Protein AF-A0A8S9E2K6-F1 (afdb_monomer_lite)

Foldseek 3Di:
DDPLLVVLVVLLVVLVVLLVVLVVCVVVFDPVLVVLNVVLVVLSVVLVVLSVVCVVVVNPDDPVSSVVSVVSSVVSVVSSVVSVVRD

Radius of gyration: 14.0 Å; chains: 1; bounding box: 33×17×37 Å

Structure (mmCIF, N/CA/C/O backbone):
data_AF-A0A8S9E2K6-F1
#
_entry.id   AF-A0A8S9E2K6-F1
#
loop_
_atom_site.group_PDB
_atom_site.id
_atom_site.type_symbol
_atom_site.label_atom_id
_atom_site.label_alt_id
_atom_site.label_comp_id
_atom_site.label_asym_id
_atom_site.label_entity_id
_atom_site.label_seq_id
_atom_site.pdbx_PDB_ins_code
_atom_site.Cartn_x
_atom_site.Cartn_y
_atom_site.Cartn_z
_atom_site.occupancy
_atom_site.B_iso_or_equiv
_atom_site.auth_seq_id
_atom_site.auth_comp_id
_atom_site.auth_asym_id
_atom_site.auth_atom_id
_atom_site.pdbx_PDB_model_num
ATOM 1 N N . MET A 1 1 ? 15.379 7.631 -18.550 1.00 54.03 1 MET A N 1
ATOM 2 C CA . MET A 1 1 ? 14.446 6.824 -17.729 1.00 54.03 1 MET A CA 1
ATOM 3 C C . MET A 1 1 ? 13.227 6.472 -18.571 1.00 54.03 1 MET A C 1
ATOM 5 O O . MET A 1 1 ? 12.710 7.359 -19.239 1.00 54.03 1 MET A O 1
ATOM 9 N N . SER A 1 2 ? 12.800 5.203 -18.604 1.00 61.81 2 SER A N 1
ATOM 10 C CA . SER A 1 2 ? 11.611 4.788 -19.369 1.00 61.81 2 SER A CA 1
ATOM 11 C C . SER A 1 2 ? 10.339 5.403 -18.769 1.00 61.81 2 SER A C 1
ATOM 13 O O . SER A 1 2 ? 10.150 5.370 -17.553 1.00 61.81 2 SER A O 1
ATOM 15 N N . LYS A 1 3 ? 9.447 5.941 -19.613 1.00 64.56 3 LYS A N 1
ATOM 16 C CA . LYS A 1 3 ? 8.180 6.590 -19.211 1.00 64.56 3 LYS A CA 1
ATOM 17 C C . LYS A 1 3 ? 7.272 5.667 -18.377 1.00 64.56 3 LYS A C 1
ATOM 19 O O . LYS A 1 3 ? 6.450 6.148 -17.603 1.00 64.56 3 LYS A O 1
ATOM 24 N N . GLY A 1 4 ? 7.425 4.347 -18.508 1.00 68.44 4 GLY A N 1
ATOM 25 C CA . GLY A 1 4 ? 6.697 3.358 -17.706 1.00 68.44 4 GLY A CA 1
ATOM 26 C C . GLY A 1 4 ? 7.118 3.316 -16.233 1.00 68.44 4 GLY A C 1
ATOM 27 O O . GLY A 1 4 ? 6.257 3.168 -15.371 1.00 68.44 4 GLY A O 1
ATOM 28 N N . LEU A 1 5 ? 8.409 3.509 -15.942 1.00 69.44 5 LEU A N 1
ATOM 29 C CA . LEU A 1 5 ? 8.963 3.422 -14.586 1.00 69.44 5 LEU A CA 1
ATOM 30 C C . LEU A 1 5 ? 8.494 4.590 -13.709 1.00 69.44 5 LEU A C 1
ATOM 32 O O . LEU A 1 5 ? 8.002 4.383 -12.607 1.00 69.44 5 LEU A O 1
ATOM 36 N N . PHE A 1 6 ? 8.565 5.807 -14.256 1.00 73.44 6 PHE A N 1
ATOM 37 C CA . PHE A 1 6 ? 8.137 7.032 -13.574 1.00 73.44 6 PHE A CA 1
ATOM 38 C C . PHE A 1 6 ? 6.671 6.956 -13.119 1.00 73.44 6 PHE A C 1
ATOM 40 O O . PHE A 1 6 ? 6.345 7.312 -11.995 1.00 73.44 6 PHE A O 1
ATOM 47 N N . ASN A 1 7 ? 5.790 6.403 -13.960 1.00 83.25 7 ASN A N 1
ATOM 48 C CA . ASN A 1 7 ? 4.378 6.235 -13.611 1.00 83.25 7 ASN A CA 1
ATOM 49 C C . ASN A 1 7 ? 4.139 5.197 -12.502 1.00 83.25 7 ASN A C 1
ATOM 51 O O . ASN A 1 7 ? 3.173 5.331 -11.757 1.00 83.25 7 ASN A O 1
ATOM 55 N N . LEU A 1 8 ? 4.967 4.148 -12.412 1.00 88.00 8 LEU A N 1
ATOM 56 C CA . LEU A 1 8 ? 4.840 3.140 -11.356 1.00 88.00 8 LEU A CA 1
ATOM 57 C C . LEU A 1 8 ? 5.301 3.695 -10.004 1.00 88.00 8 LEU A C 1
ATOM 59 O O . LEU A 1 8 ? 4.631 3.466 -9.002 1.00 88.00 8 LEU A O 1
ATOM 63 N N . ASP A 1 9 ? 6.399 4.451 -9.993 1.00 88.75 9 ASP A N 1
ATOM 64 C CA . ASP A 1 9 ? 6.948 5.061 -8.779 1.00 88.75 9 ASP A CA 1
ATOM 65 C C . ASP A 1 9 ? 5.962 6.054 -8.154 1.00 88.75 9 ASP A C 1
ATOM 67 O O . ASP A 1 9 ? 5.574 5.882 -7.000 1.00 88.75 9 ASP A O 1
ATOM 71 N N . THR A 1 10 ? 5.450 7.008 -8.939 1.00 91.62 10 THR A N 1
ATOM 72 C CA . THR A 1 10 ? 4.444 7.976 -8.463 1.00 91.62 10 THR A CA 1
ATOM 73 C C . THR A 1 10 ? 3.173 7.290 -7.959 1.00 91.62 10 THR A C 1
ATOM 75 O O . THR A 1 10 ? 2.536 7.745 -7.009 1.00 91.62 10 THR A O 1
ATOM 78 N N . LEU A 1 11 ? 2.788 6.172 -8.578 1.00 93.06 11 LEU A N 1
ATOM 79 C CA . LEU A 1 11 ? 1.637 5.394 -8.139 1.00 93.06 11 LEU A CA 1
ATOM 80 C C . LEU A 1 11 ? 1.889 4.732 -6.773 1.00 93.06 11 LEU A C 1
ATOM 82 O O . LEU A 1 11 ? 1.002 4.760 -5.921 1.0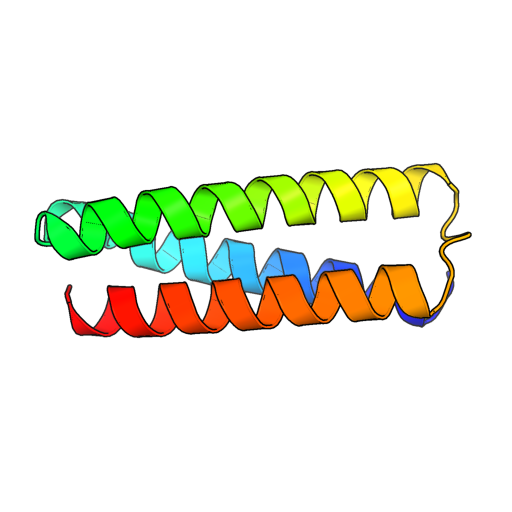0 93.06 11 LEU A O 1
ATOM 86 N N . VAL A 1 12 ? 3.079 4.170 -6.538 1.00 95.12 12 VAL A N 1
ATOM 87 C CA . VAL A 1 12 ? 3.440 3.575 -5.240 1.00 95.12 12 VAL A CA 1
ATOM 88 C C . VAL A 1 12 ? 3.527 4.650 -4.158 1.00 95.12 12 VAL A C 1
ATOM 90 O O . VAL A 1 12 ? 2.998 4.446 -3.067 1.00 95.12 12 VAL A O 1
ATOM 93 N N . GLU A 1 13 ? 4.132 5.797 -4.462 1.00 96.00 13 GLU A N 1
ATOM 94 C CA . GLU A 1 13 ? 4.211 6.948 -3.554 1.00 96.00 13 GLU A CA 1
ATOM 95 C C . GLU A 1 13 ? 2.816 7.447 -3.150 1.00 96.00 13 GLU A C 1
ATOM 97 O O . GLU A 1 13 ? 2.540 7.631 -1.965 1.00 96.00 13 GLU A O 1
ATOM 102 N N . GLY A 1 14 ? 1.891 7.574 -4.108 1.00 97.31 14 GLY A N 1
ATOM 103 C CA . GLY A 1 14 ? 0.510 7.962 -3.817 1.00 97.31 14 GLY A CA 1
ATOM 104 C C . GLY A 1 14 ? -0.208 6.976 -2.889 1.00 97.31 14 GLY A C 1
ATOM 105 O O . GLY A 1 14 ? -0.921 7.390 -1.974 1.00 97.31 14 GLY A O 1
ATOM 106 N N . LEU A 1 15 ? 0.006 5.668 -3.068 1.00 98.12 15 LEU A N 1
ATOM 107 C CA . LEU A 1 15 ? -0.550 4.652 -2.168 1.00 98.12 15 LEU A CA 1
ATOM 108 C C . LEU A 1 15 ? 0.064 4.728 -0.763 1.00 98.12 15 LEU A C 1
ATOM 110 O O . LEU A 1 15 ? -0.662 4.565 0.215 1.00 98.12 15 LEU A O 1
ATOM 114 N N . GLN A 1 16 ? 1.366 5.007 -0.646 1.00 97.75 16 GLN A N 1
ATOM 115 C CA . GLN A 1 16 ? 2.030 5.204 0.649 1.00 97.75 16 GLN A CA 1
ATOM 116 C C . GLN A 1 16 ? 1.478 6.422 1.390 1.00 97.75 16 GLN A C 1
ATOM 118 O O . GLN A 1 16 ? 1.192 6.334 2.582 1.00 97.75 16 GLN A O 1
ATOM 123 N N . GLN A 1 17 ? 1.232 7.526 0.684 1.00 97.94 17 GLN A N 1
ATOM 124 C CA . GLN A 1 17 ? 0.580 8.685 1.284 1.00 97.94 17 GLN A CA 1
ATOM 125 C C . GLN A 1 17 ? -0.820 8.324 1.804 1.00 97.94 17 GLN A C 1
ATOM 127 O O . GLN A 1 17 ? -1.160 8.621 2.950 1.00 97.94 17 GLN A O 1
ATOM 132 N N . GLN A 1 18 ? -1.629 7.628 0.996 1.00 97.62 18 GLN A N 1
ATOM 133 C CA . GLN A 1 18 ? -2.968 7.215 1.421 1.00 97.62 18 GLN A CA 1
ATOM 134 C C . GLN A 1 18 ? -2.944 6.297 2.644 1.00 97.62 18 GLN A C 1
ATOM 136 O O . GLN A 1 18 ? -3.800 6.424 3.528 1.00 97.62 18 GLN A O 1
ATOM 141 N N . ARG A 1 19 ? -1.976 5.378 2.672 1.00 98.06 19 ARG A N 1
ATOM 142 C CA . ARG A 1 19 ? -1.692 4.480 3.785 1.00 98.06 19 ARG A CA 1
ATOM 143 C C . ARG A 1 19 ? -1.400 5.281 5.046 1.00 98.06 19 ARG A C 1
ATOM 145 O O . ARG A 1 19 ? -2.004 5.018 6.083 1.00 98.06 19 ARG A O 1
ATOM 152 N N . ASP A 1 20 ? -0.482 6.238 4.976 1.00 98.06 20 ASP A N 1
ATOM 153 C CA . ASP A 1 20 ? -0.055 7.006 6.145 1.00 98.06 20 ASP A CA 1
ATOM 154 C C . ASP A 1 20 ? -1.205 7.825 6.736 1.00 98.06 20 ASP A C 1
ATOM 156 O O . ASP A 1 20 ? -1.400 7.807 7.951 1.00 98.06 20 ASP A O 1
ATOM 160 N N . GLU A 1 21 ? -2.041 8.425 5.885 1.00 96.56 21 GLU A N 1
ATOM 161 C CA . GLU A 1 21 ? -3.272 9.109 6.302 1.00 96.56 21 GLU A CA 1
ATOM 162 C C . GLU A 1 21 ? -4.226 8.173 7.065 1.00 96.56 21 GLU A C 1
ATOM 164 O O . GLU A 1 21 ? -4.726 8.524 8.133 1.00 96.56 21 GLU A O 1
ATOM 169 N N . ILE A 1 22 ? -4.458 6.958 6.557 1.00 96.44 22 ILE A N 1
ATOM 170 C CA . ILE A 1 22 ? -5.352 5.985 7.208 1.00 96.44 22 ILE A CA 1
ATOM 171 C C . ILE A 1 22 ? -4.769 5.506 8.535 1.00 96.44 22 ILE A C 1
ATOM 173 O O . ILE A 1 22 ? -5.491 5.373 9.524 1.00 96.44 22 ILE A O 1
ATOM 177 N N . LYS A 1 23 ? -3.457 5.258 8.577 1.00 96.44 23 LYS A N 1
ATOM 178 C CA . LYS A 1 23 ? -2.788 4.715 9.760 1.00 96.44 23 LYS A CA 1
ATOM 179 C C . LYS A 1 23 ? -2.976 5.598 10.990 1.00 96.44 23 LYS A C 1
ATOM 181 O O . LYS A 1 23 ? -3.125 5.068 12.089 1.00 96.44 23 LYS A O 1
ATOM 186 N N . VAL A 1 24 ? -3.007 6.921 10.810 1.00 96.62 24 VAL A N 1
ATOM 187 C CA . VAL A 1 24 ? -3.248 7.882 11.899 1.00 96.62 24 VAL A CA 1
ATOM 188 C C . VAL A 1 24 ? -4.569 7.589 12.615 1.00 96.62 24 VAL A C 1
ATOM 190 O O . VAL A 1 24 ? -4.635 7.652 13.842 1.00 96.62 24 VAL A O 1
ATOM 193 N N . GLN A 1 25 ? -5.608 7.209 11.873 1.00 94.81 25 GLN A N 1
ATOM 194 C CA . GLN A 1 25 ? -6.950 6.986 12.413 1.00 94.81 25 GLN A CA 1
ATOM 195 C C . GLN A 1 25 ? -7.296 5.501 12.609 1.00 94.81 25 GLN A C 1
ATOM 197 O O . GLN A 1 25 ? -8.340 5.185 13.169 1.00 94.81 25 GLN A O 1
ATOM 202 N N . LEU A 1 26 ? -6.409 4.575 12.229 1.00 92.19 26 LEU A N 1
ATOM 203 C CA . LEU A 1 26 ? -6.651 3.126 12.266 1.00 92.19 26 LEU A CA 1
ATOM 204 C C . LEU A 1 26 ? -7.047 2.594 13.655 1.00 92.19 26 LEU A C 1
ATOM 206 O O . LEU A 1 26 ? -7.744 1.588 13.770 1.00 92.19 26 LEU A O 1
ATOM 210 N N . HIS A 1 27 ? -6.635 3.270 14.727 1.00 91.19 27 HIS A N 1
ATOM 211 C CA . HI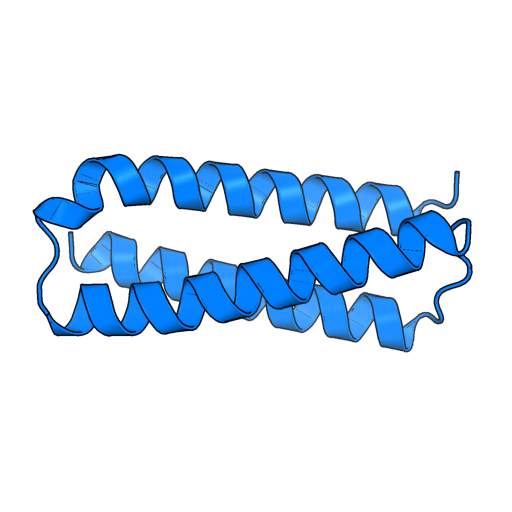S A 1 27 ? -7.025 2.915 16.091 1.00 91.19 27 HIS A CA 1
ATOM 212 C C . HIS A 1 27 ? -8.543 3.023 16.338 1.00 91.19 27 HIS A C 1
ATOM 214 O O . HIS A 1 27 ? -9.061 2.281 17.171 1.00 91.19 27 HIS A O 1
ATOM 220 N N . LEU A 1 28 ? -9.252 3.873 15.588 1.00 93.00 28 LEU A N 1
ATOM 221 C CA . LEU A 1 28 ? -10.712 4.030 15.637 1.00 93.00 28 LEU A CA 1
ATOM 222 C C . LEU A 1 28 ? -11.453 2.952 14.829 1.00 93.00 28 LEU A C 1
ATOM 224 O O . LEU A 1 28 ? -12.662 2.788 14.972 1.00 93.00 28 LEU A O 1
ATOM 228 N N . ALA A 1 29 ? -10.734 2.206 13.988 1.00 92.56 29 ALA A N 1
ATOM 229 C CA . ALA A 1 29 ? -11.317 1.246 13.066 1.00 92.56 29 ALA A CA 1
ATOM 230 C C . ALA A 1 29 ? -11.862 0.001 13.791 1.00 92.56 29 ALA A C 1
ATOM 232 O O . ALA A 1 29 ? -11.228 -0.525 14.719 1.00 92.56 29 ALA A O 1
ATOM 233 N N . LYS A 1 30 ? -13.005 -0.504 13.306 1.00 92.06 30 LYS A N 1
ATOM 234 C CA . LYS A 1 30 ? -13.609 -1.784 13.725 1.00 92.06 30 LYS A CA 1
ATOM 235 C C . LYS A 1 30 ? -12.728 -2.981 13.342 1.00 92.06 30 LYS A C 1
ATOM 237 O O . LYS A 1 30 ? -11.800 -2.840 12.550 1.00 92.06 30 LYS A O 1
ATOM 242 N N . ALA A 1 31 ? -13.019 -4.161 13.893 1.00 92.50 31 ALA A N 1
ATOM 243 C CA . ALA A 1 31 ? -12.242 -5.376 13.632 1.00 92.50 31 ALA A CA 1
ATOM 244 C C . ALA A 1 31 ? -12.176 -5.709 12.131 1.00 92.50 31 ALA A C 1
ATOM 246 O O . ALA A 1 31 ? -11.089 -5.895 11.595 1.00 92.50 31 ALA A O 1
ATOM 247 N N . GLU A 1 32 ? -13.306 -5.638 11.429 1.00 90.94 32 GLU A N 1
ATOM 248 C CA . GLU A 1 32 ? -13.396 -5.918 9.993 1.00 90.94 32 GLU A CA 1
ATOM 249 C C . GLU A 1 32 ? -12.543 -4.948 9.161 1.00 90.94 32 GLU A C 1
ATOM 251 O O . GLU A 1 32 ? -11.869 -5.349 8.212 1.00 90.94 32 GLU A O 1
ATOM 256 N N . ALA A 1 33 ? -12.511 -3.671 9.553 1.00 93.94 33 ALA A N 1
ATOM 257 C CA . ALA A 1 33 ? -11.680 -2.654 8.913 1.00 93.94 33 ALA A CA 1
ATOM 258 C C . ALA A 1 33 ? -10.181 -2.919 9.130 1.00 93.94 33 ALA A C 1
ATOM 260 O O . ALA A 1 33 ? -9.363 -2.632 8.256 1.00 93.94 33 ALA A O 1
ATOM 261 N N . ARG A 1 34 ? -9.809 -3.464 10.297 1.00 94.94 34 ARG A N 1
ATOM 262 C CA . ARG A 1 34 ? -8.425 -3.839 10.626 1.00 94.94 34 ARG A CA 1
ATOM 263 C C . ARG A 1 34 ? -7.977 -5.081 9.858 1.00 94.94 34 ARG A C 1
ATOM 265 O O . ARG A 1 34 ? -6.835 -5.113 9.402 1.00 94.94 34 ARG A O 1
ATOM 272 N N . ASP A 1 35 ? -8.867 -6.050 9.664 1.00 96.50 35 ASP A N 1
ATOM 273 C CA . ASP A 1 35 ? -8.605 -7.223 8.823 1.00 96.50 35 ASP A CA 1
ATOM 274 C C . ASP A 1 35 ? -8.422 -6.804 7.359 1.00 96.50 35 ASP A C 1
ATOM 276 O O . ASP A 1 35 ? -7.444 -7.175 6.704 1.00 96.50 35 ASP A O 1
ATOM 280 N N . GLU A 1 36 ? -9.311 -5.942 6.856 1.00 96.62 36 GLU A N 1
ATOM 281 C CA . GLU A 1 36 ? -9.195 -5.392 5.506 1.00 96.62 36 GLU A CA 1
ATOM 282 C C . GLU A 1 36 ? -7.913 -4.561 5.327 1.00 96.62 36 GLU A C 1
ATOM 284 O O . GLU A 1 36 ? -7.258 -4.627 4.279 1.00 96.62 36 GLU A O 1
ATOM 289 N N . TRP A 1 37 ? -7.520 -3.805 6.354 1.00 97.88 37 TRP A N 1
ATOM 290 C CA . TRP A 1 37 ? -6.245 -3.097 6.390 1.00 97.88 37 TRP A CA 1
ATOM 291 C C . TRP A 1 37 ? -5.057 -4.050 6.267 1.00 97.88 37 TRP A C 1
ATOM 293 O O . TRP A 1 37 ? -4.196 -3.819 5.420 1.00 97.88 37 TRP A O 1
ATOM 303 N N . ALA A 1 38 ? -5.019 -5.134 7.046 1.00 97.88 38 ALA A N 1
ATOM 304 C CA . ALA A 1 38 ? -3.920 -6.098 7.006 1.00 97.88 38 ALA A CA 1
ATOM 305 C C . ALA A 1 38 ? -3.747 -6.722 5.608 1.00 97.88 38 ALA A C 1
ATOM 307 O O . ALA A 1 38 ? -2.631 -6.773 5.079 1.00 97.88 38 ALA A O 1
ATOM 308 N N . GLU A 1 39 ? -4.850 -7.117 4.969 1.00 98.00 39 GLU A N 1
ATOM 309 C CA . GLU A 1 39 ? -4.823 -7.662 3.608 1.00 98.00 39 GLU A CA 1
ATOM 310 C C . GLU A 1 39 ? -4.396 -6.615 2.568 1.00 98.00 39 GLU A C 1
ATOM 312 O O . GLU A 1 39 ? -3.668 -6.922 1.618 1.00 98.00 39 GLU A O 1
ATOM 317 N N . THR A 1 40 ? -4.807 -5.360 2.754 1.00 98.25 40 THR A N 1
ATOM 318 C CA . THR A 1 40 ? -4.428 -4.255 1.865 1.00 98.25 40 THR A CA 1
ATOM 319 C C . THR A 1 40 ? -2.938 -3.914 1.992 1.00 98.25 40 THR A C 1
ATOM 321 O O . THR A 1 40 ? -2.258 -3.776 0.972 1.00 98.25 40 THR A O 1
ATOM 324 N N . GLU A 1 41 ? -2.394 -3.869 3.212 1.00 98.25 41 GLU A N 1
ATOM 325 C CA . GLU A 1 41 ? -0.964 -3.627 3.459 1.00 98.25 41 GLU A CA 1
ATOM 326 C C . GLU A 1 41 ? -0.090 -4.732 2.855 1.00 98.25 41 GLU A C 1
ATOM 328 O O . GLU A 1 41 ? 0.947 -4.452 2.250 1.00 98.25 41 GLU A O 1
ATOM 333 N N . LYS A 1 42 ? -0.524 -5.996 2.936 1.00 98.19 42 LYS A N 1
ATOM 334 C CA . LYS A 1 42 ? 0.191 -7.118 2.312 1.00 98.19 42 LYS A CA 1
ATOM 335 C C . LYS A 1 42 ? 0.342 -6.927 0.801 1.00 98.19 42 LYS A C 1
ATOM 337 O O . LYS A 1 42 ? 1.413 -7.189 0.250 1.00 98.19 42 LYS A O 1
ATOM 342 N N . LYS A 1 43 ? -0.703 -6.439 0.127 1.00 98.06 43 LYS A N 1
ATOM 343 C CA . LYS A 1 43 ? -0.651 -6.120 -1.308 1.00 98.06 43 LYS A CA 1
ATOM 344 C C . LYS A 1 43 ? 0.273 -4.937 -1.594 1.00 98.06 43 LYS A C 1
ATOM 346 O O . LYS A 1 43 ? 1.017 -4.987 -2.574 1.00 98.06 43 LYS A O 1
ATOM 351 N N . LEU A 1 44 ? 0.269 -3.904 -0.746 1.00 98.25 44 LEU A N 1
ATOM 352 C CA . LEU A 1 44 ? 1.182 -2.767 -0.891 1.00 98.25 44 LEU A CA 1
ATOM 353 C C . LEU A 1 44 ? 2.651 -3.201 -0.789 1.00 98.25 44 LEU A C 1
ATOM 355 O O . LEU A 1 44 ? 3.458 -2.808 -1.631 1.00 98.25 44 LEU A O 1
ATOM 359 N N . GLU A 1 45 ? 3.003 -4.066 0.163 1.00 97.44 45 GLU A N 1
ATOM 360 C CA . GLU A 1 45 ? 4.376 -4.580 0.289 1.00 97.44 45 GLU A CA 1
ATOM 361 C C . GLU A 1 45 ? 4.795 -5.456 -0.903 1.00 97.44 45 GLU A C 1
ATOM 363 O O . GLU A 1 45 ? 5.925 -5.353 -1.396 1.00 97.44 45 GLU A O 1
ATOM 368 N N . GLN 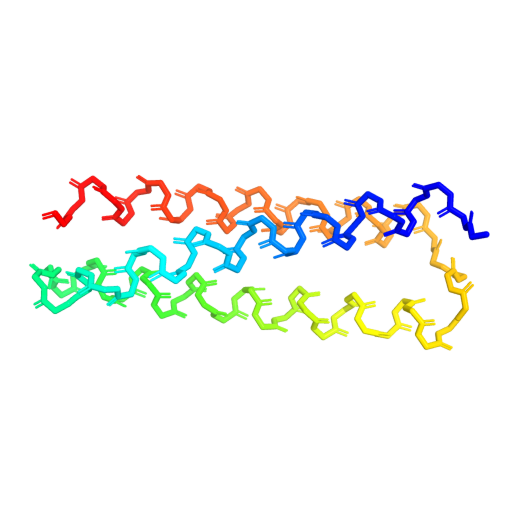A 1 46 ? 3.880 -6.268 -1.437 1.00 95.75 46 GLN A N 1
ATOM 369 C CA . GLN A 1 46 ? 4.126 -7.026 -2.669 1.00 95.75 46 GLN A CA 1
ATOM 370 C C . GLN A 1 46 ? 4.374 -6.096 -3.863 1.00 95.75 46 GLN A C 1
ATOM 372 O O . GLN A 1 46 ? 5.309 -6.315 -4.638 1.00 95.75 46 GLN A O 1
ATOM 377 N N . LEU A 1 47 ? 3.570 -5.038 -3.999 1.00 96.06 47 LEU A N 1
ATOM 378 C CA . LEU A 1 47 ? 3.721 -4.050 -5.062 1.00 96.06 47 LEU A CA 1
ATOM 379 C C . LEU A 1 47 ? 5.053 -3.297 -4.948 1.00 96.06 47 LEU A C 1
ATOM 381 O O . LEU A 1 47 ? 5.758 -3.175 -5.949 1.00 96.06 47 LEU A O 1
ATOM 385 N N . LYS A 1 48 ? 5.435 -2.857 -3.741 1.00 95.50 48 LYS A N 1
ATOM 386 C CA . LYS A 1 48 ? 6.731 -2.210 -3.470 1.00 95.50 48 LYS A CA 1
ATOM 387 C C . LYS A 1 48 ? 7.900 -3.113 -3.848 1.00 95.50 48 LYS A C 1
ATOM 389 O O . LYS A 1 48 ? 8.804 -2.682 -4.558 1.00 95.50 48 LYS A O 1
ATOM 394 N N . THR A 1 49 ? 7.850 -4.379 -3.434 1.00 93.81 49 THR A N 1
ATOM 395 C CA . THR A 1 49 ? 8.874 -5.377 -3.779 1.00 93.81 49 THR A CA 1
ATOM 396 C C . THR A 1 49 ? 9.005 -5.529 -5.293 1.00 93.81 49 THR A C 1
ATOM 398 O O . THR A 1 49 ? 10.109 -5.528 -5.836 1.00 93.81 49 THR A O 1
ATOM 401 N N . LYS A 1 50 ? 7.871 -5.620 -5.999 1.00 91.44 50 LYS A N 1
ATOM 402 C CA . LYS A 1 50 ? 7.851 -5.735 -7.460 1.00 91.44 50 LYS A CA 1
ATOM 403 C C . LYS A 1 50 ? 8.416 -4.483 -8.136 1.00 91.44 50 LYS A C 1
ATOM 405 O O . LYS A 1 50 ? 9.209 -4.612 -9.061 1.00 91.44 50 LYS A O 1
ATOM 410 N N . ALA A 1 51 ? 8.052 -3.292 -7.663 1.00 91.19 51 ALA A N 1
ATOM 411 C CA . ALA A 1 51 ? 8.580 -2.029 -8.173 1.00 91.19 51 ALA A CA 1
ATOM 412 C C . ALA A 1 51 ? 10.101 -1.908 -7.963 1.00 91.19 51 ALA A C 1
ATOM 414 O O . ALA A 1 51 ? 10.801 -1.497 -8.887 1.00 91.19 51 ALA A O 1
ATOM 415 N N . SER A 1 52 ? 10.625 -2.336 -6.804 1.00 90.88 52 SER A N 1
ATOM 416 C CA . SER A 1 52 ? 12.076 -2.375 -6.541 1.00 90.88 52 SER A CA 1
ATOM 417 C C . SER A 1 52 ? 12.810 -3.253 -7.549 1.00 90.88 52 SER A C 1
ATOM 419 O O . SER A 1 52 ? 13.751 -2.792 -8.184 1.00 90.88 52 SER A O 1
ATOM 421 N N . ARG A 1 53 ? 12.323 -4.479 -7.785 1.00 89.62 53 ARG A N 1
ATOM 422 C CA . ARG A 1 53 ? 12.931 -5.401 -8.762 1.00 89.62 53 ARG A CA 1
ATOM 423 C C . ARG A 1 53 ? 12.961 -4.818 -10.172 1.00 89.62 53 ARG A C 1
ATOM 425 O O . ARG A 1 53 ? 13.988 -4.854 -10.834 1.00 89.62 53 ARG A O 1
ATOM 432 N N . ILE A 1 54 ? 11.858 -4.204 -10.605 1.00 87.25 54 ILE A N 1
ATOM 433 C CA . ILE A 1 54 ? 11.785 -3.542 -11.917 1.00 87.25 54 ILE A CA 1
ATOM 434 C C . ILE A 1 54 ? 12.821 -2.408 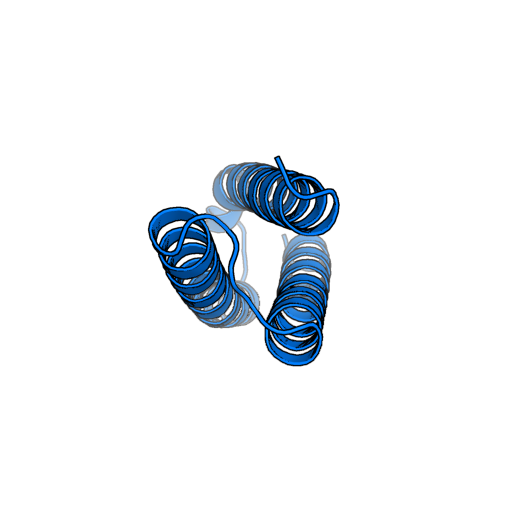-12.020 1.00 87.25 54 ILE A C 1
ATOM 436 O O . ILE A 1 54 ? 13.406 -2.199 -13.083 1.00 87.25 54 ILE A O 1
ATOM 440 N N . ARG A 1 55 ? 13.053 -1.670 -10.929 1.00 85.81 55 ARG A N 1
ATOM 441 C CA . ARG A 1 55 ? 14.056 -0.600 -10.863 1.00 85.81 55 ARG A CA 1
ATOM 442 C C . ARG A 1 55 ? 15.483 -1.151 -10.912 1.00 85.81 55 ARG A C 1
ATOM 444 O O . ARG A 1 55 ? 16.302 -0.606 -11.647 1.00 85.81 55 ARG A O 1
ATOM 451 N N . GLU A 1 56 ? 15.762 -2.212 -10.156 1.00 87.38 56 GLU A N 1
ATOM 452 C CA . GLU A 1 56 ? 17.060 -2.905 -10.117 1.00 87.38 56 GLU A CA 1
ATOM 453 C C . GLU A 1 56 ? 17.437 -3.481 -11.489 1.00 87.38 56 GLU A C 1
ATOM 455 O O . GLU A 1 56 ? 18.579 -3.355 -11.920 1.00 87.38 56 GLU A O 1
ATOM 460 N N . GLU A 1 57 ? 16.461 -3.996 -12.238 1.00 85.69 57 GLU A N 1
ATOM 461 C CA . GLU A 1 57 ? 16.619 -4.470 -13.622 1.00 85.69 57 GLU A CA 1
ATOM 462 C C . GLU A 1 57 ? 16.681 -3.319 -14.659 1.00 85.69 57 GLU A C 1
ATOM 464 O O . GLU A 1 57 ? 16.381 -3.503 -15.839 1.00 85.69 57 GLU A O 1
ATOM 469 N N . ALA A 1 58 ? 17.034 -2.100 -14.232 1.00 75.94 58 ALA A N 1
ATOM 470 C CA . ALA A 1 58 ? 17.115 -0.884 -15.051 1.00 75.94 58 ALA A CA 1
ATOM 471 C C . ALA A 1 58 ? 15.834 -0.549 -15.854 1.00 75.94 58 ALA A C 1
ATOM 473 O O . ALA A 1 58 ? 15.882 0.147 -16.872 1.00 75.94 58 ALA A O 1
ATOM 474 N N . GLY A 1 59 ? 14.665 -1.001 -15.391 1.00 71.12 59 GLY A N 1
ATOM 475 C CA . GLY A 1 59 ? 13.376 -0.775 -16.045 1.00 71.12 59 GLY A CA 1
ATOM 476 C C . GLY A 1 59 ? 13.055 -1.731 -17.194 1.00 71.12 59 GLY A C 1
ATOM 477 O O . GLY A 1 59 ? 12.132 -1.441 -17.958 1.00 71.12 59 GLY A O 1
ATOM 478 N N . ALA A 1 60 ? 13.764 -2.857 -17.315 1.00 75.19 60 ALA A N 1
ATOM 479 C CA . ALA A 1 60 ? 13.551 -3.881 -18.342 1.00 75.19 60 ALA A CA 1
ATOM 480 C C . ALA A 1 60 ? 12.321 -4.787 -18.087 1.00 75.19 60 ALA A C 1
ATOM 482 O O . ALA A 1 60 ? 12.347 -5.985 -18.358 1.00 75.1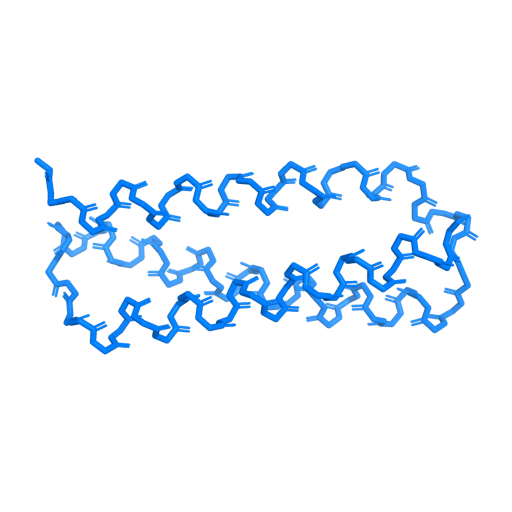9 60 ALA A O 1
ATOM 483 N N . ALA A 1 61 ? 11.216 -4.227 -17.589 1.00 81.75 61 ALA A N 1
ATOM 484 C CA . ALA A 1 61 ? 9.977 -4.973 -17.382 1.00 81.75 61 ALA A CA 1
ATOM 485 C C . ALA A 1 61 ? 9.125 -5.033 -18.656 1.00 81.75 61 ALA A C 1
ATOM 487 O O . ALA A 1 61 ? 8.973 -4.036 -19.367 1.00 81.75 61 ALA A O 1
ATOM 488 N N . SER A 1 62 ? 8.496 -6.185 -18.909 1.00 85.62 62 SER A N 1
ATOM 489 C CA . SER A 1 62 ? 7.497 -6.299 -19.973 1.00 85.62 62 SER A CA 1
ATOM 490 C C . SER A 1 62 ? 6.252 -5.456 -19.662 1.00 85.62 62 SER A C 1
ATOM 492 O O . SER A 1 62 ? 5.940 -5.162 -18.502 1.00 85.62 62 SER A O 1
ATOM 494 N N . SER A 1 63 ? 5.505 -5.089 -20.708 1.00 84.69 63 SER A N 1
ATOM 495 C CA . SER A 1 63 ? 4.242 -4.351 -20.557 1.00 84.69 63 SER A CA 1
ATOM 496 C C . SER A 1 63 ? 3.266 -5.078 -19.623 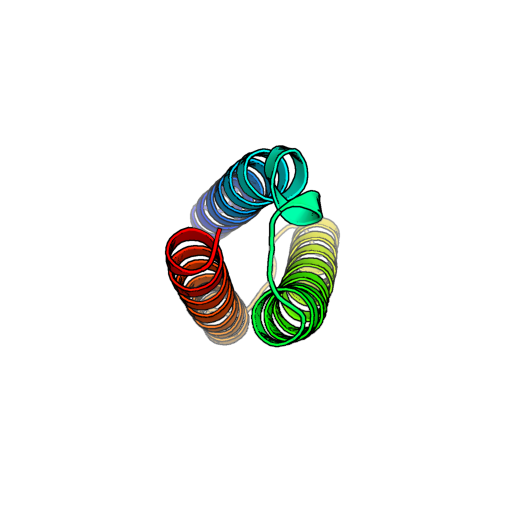1.00 84.69 63 SER A C 1
ATOM 498 O O . SER A 1 63 ? 2.658 -4.447 -18.761 1.00 84.69 63 SER A O 1
ATOM 500 N N . ASP A 1 64 ? 3.193 -6.408 -19.711 1.00 89.19 64 ASP A N 1
ATOM 501 C CA . ASP A 1 64 ? 2.310 -7.238 -18.882 1.00 89.19 64 ASP A CA 1
ATOM 502 C C . ASP A 1 64 ? 2.667 -7.163 -17.393 1.00 89.19 64 ASP A C 1
ATOM 504 O O . ASP A 1 64 ? 1.796 -7.114 -16.521 1.00 89.19 64 ASP A O 1
ATOM 508 N N . VAL A 1 65 ? 3.965 -7.105 -17.077 1.00 89.56 65 VAL A N 1
ATOM 509 C CA . VAL A 1 65 ? 4.455 -6.979 -15.699 1.00 89.56 65 VAL A CA 1
ATOM 510 C C . VAL A 1 65 ? 4.022 -5.641 -15.097 1.00 89.56 65 VAL A C 1
ATOM 512 O O . VAL A 1 65 ? 3.579 -5.614 -13.938 1.00 89.56 65 VAL A O 1
ATOM 515 N N . ILE A 1 66 ? 4.109 -4.564 -15.886 1.00 88.06 66 ILE A N 1
ATOM 516 C CA . ILE A 1 66 ? 3.677 -3.213 -15.509 1.00 88.06 66 ILE A CA 1
ATOM 517 C C . ILE A 1 66 ? 2.150 -3.154 -15.371 1.00 88.06 66 ILE A C 1
ATOM 519 O O . ILE A 1 66 ? 1.649 -2.608 -14.388 1.00 88.06 66 ILE A O 1
ATOM 523 N N . GLU A 1 67 ? 1.392 -3.739 -16.300 1.00 90.38 67 GLU A N 1
ATOM 524 C CA . GLU A 1 67 ? -0.070 -3.806 -16.201 1.00 90.38 67 GLU A CA 1
ATOM 525 C C . GLU A 1 67 ? -0.530 -4.557 -14.952 1.00 90.38 67 GLU A C 1
ATOM 527 O O . GLU A 1 67 ? -1.403 -4.080 -14.226 1.00 90.38 67 GLU A O 1
ATOM 532 N N . ALA A 1 68 ? 0.084 -5.703 -14.653 1.00 92.50 68 ALA A N 1
ATOM 533 C CA . ALA A 1 68 ? -0.225 -6.457 -13.446 1.00 92.50 68 ALA A CA 1
ATOM 534 C C . ALA A 1 68 ? 0.051 -5.630 -12.177 1.00 92.50 68 ALA A C 1
ATOM 536 O O . ALA A 1 68 ? -0.746 -5.660 -11.242 1.00 92.50 68 ALA A O 1
ATOM 537 N N . ALA A 1 69 ? 1.139 -4.850 -12.150 1.00 92.31 69 ALA A N 1
ATOM 538 C CA . ALA A 1 69 ? 1.431 -3.947 -11.035 1.00 92.31 69 ALA A CA 1
ATOM 539 C C . ALA A 1 69 ? 0.351 -2.859 -10.878 1.00 92.31 69 ALA A C 1
ATOM 541 O O . ALA A 1 69 ? -0.122 -2.616 -9.768 1.00 92.31 69 ALA A O 1
ATOM 542 N N . LYS A 1 70 ? -0.114 -2.267 -11.987 1.00 92.25 70 LYS A N 1
ATOM 543 C CA . LYS A 1 70 ? -1.220 -1.293 -11.977 1.00 92.25 70 LYS A CA 1
ATOM 544 C C . LYS A 1 70 ? -2.532 -1.897 -11.471 1.00 92.25 70 LYS A C 1
ATOM 546 O O . LYS A 1 70 ? -3.250 -1.246 -10.722 1.00 92.25 70 LYS A O 1
ATOM 551 N N . ARG A 1 71 ? -2.850 -3.144 -11.831 1.00 95.75 71 ARG A N 1
ATOM 552 C CA . ARG A 1 71 ? -4.066 -3.819 -11.336 1.00 95.75 71 ARG A CA 1
ATOM 553 C C . ARG A 1 71 ? -4.032 -4.010 -9.820 1.00 95.75 71 ARG A C 1
ATOM 555 O O . ARG A 1 71 ? -5.014 -3.689 -9.154 1.00 95.75 71 ARG A O 1
ATOM 562 N N . VAL A 1 72 ? -2.892 -4.446 -9.279 1.00 96.81 72 VAL A N 1
ATOM 563 C CA . VAL A 1 72 ? -2.687 -4.570 -7.825 1.00 96.81 72 VAL A CA 1
ATOM 564 C C . VAL A 1 72 ? -2.819 -3.209 -7.138 1.00 96.81 72 VAL A C 1
ATOM 566 O O . VAL A 1 72 ? -3.489 -3.101 -6.116 1.00 96.81 72 VAL A O 1
ATOM 569 N N . ALA A 1 73 ? -2.251 -2.154 -7.720 1.00 96.69 73 ALA A N 1
ATOM 570 C CA . ALA A 1 73 ? -2.390 -0.797 -7.200 1.00 96.69 73 ALA A CA 1
ATOM 571 C C . ALA A 1 73 ? -3.846 -0.327 -7.105 1.00 96.69 73 ALA A C 1
ATOM 573 O O . ALA A 1 73 ? -4.261 0.227 -6.088 1.00 96.69 73 ALA A O 1
ATOM 574 N N . GLU A 1 74 ? -4.645 -0.599 -8.135 1.00 97.19 74 GLU A N 1
ATOM 575 C CA . GLU A 1 74 ? -6.071 -0.280 -8.126 1.00 97.19 74 GLU A CA 1
ATOM 576 C C . GLU A 1 74 ? -6.845 -1.086 -7.071 1.00 97.19 74 GLU A C 1
ATOM 578 O O . GLU A 1 74 ? -7.791 -0.578 -6.467 1.00 97.19 74 GLU A O 1
ATOM 583 N N . GLU A 1 75 ? -6.447 -2.330 -6.794 1.00 98.00 75 GLU A N 1
ATOM 584 C CA . GLU A 1 75 ? -7.011 -3.095 -5.677 1.00 98.00 75 GLU A CA 1
ATOM 585 C C . GLU A 1 75 ? -6.677 -2.483 -4.316 1.00 98.00 75 GLU A C 1
ATOM 587 O O . GLU A 1 75 ? -7.573 -2.378 -3.477 1.00 98.00 75 GLU A O 1
ATOM 592 N N . ILE A 1 76 ? -5.429 -2.048 -4.114 1.00 98.62 76 ILE A N 1
ATOM 593 C CA . ILE A 1 76 ? -4.988 -1.386 -2.877 1.00 98.62 76 ILE A CA 1
ATOM 594 C C . ILE A 1 76 ? -5.780 -0.094 -2.671 1.00 98.62 76 ILE A C 1
ATOM 596 O O . ILE A 1 76 ? -6.376 0.108 -1.614 1.00 98.62 76 ILE A O 1
ATOM 600 N N . LYS A 1 77 ? -5.877 0.741 -3.711 1.00 98.00 77 LYS A N 1
ATOM 601 C CA . LYS A 1 77 ? -6.644 1.992 -3.684 1.00 98.00 77 LYS A CA 1
ATOM 602 C C . LYS A 1 77 ? -8.104 1.757 -3.298 1.00 98.00 77 LYS A C 1
ATOM 604 O O . LYS A 1 77 ? -8.661 2.501 -2.491 1.00 98.00 77 LYS A O 1
ATOM 609 N N . ARG A 1 78 ? -8.732 0.707 -3.842 1.00 98.19 78 ARG A N 1
ATOM 610 C CA . ARG A 1 78 ? -10.098 0.313 -3.462 1.00 98.19 78 ARG A CA 1
ATOM 611 C C . ARG A 1 78 ? -10.185 -0.168 -2.011 1.00 98.19 78 ARG A C 1
ATOM 613 O O . ARG A 1 78 ? -11.159 0.180 -1.351 1.00 98.19 78 ARG A O 1
ATOM 620 N N . GLY A 1 79 ? -9.202 -0.927 -1.524 1.00 97.88 79 GLY A N 1
ATOM 621 C CA . GLY A 1 79 ? -9.111 -1.349 -0.119 1.00 97.88 79 GLY A CA 1
ATOM 622 C C . GLY A 1 79 ? -9.045 -0.158 0.829 1.00 97.88 79 GLY A C 1
ATOM 623 O O . GLY A 1 79 ? -9.921 0.018 1.671 1.00 97.88 79 GLY A O 1
ATOM 624 N N . TYR A 1 80 ? -8.100 0.752 0.602 1.00 98.12 80 TYR A N 1
ATOM 625 C CA . TYR A 1 80 ? -7.988 1.998 1.361 1.00 98.12 80 TYR A CA 1
ATOM 626 C C . TYR A 1 80 ? -9.259 2.851 1.316 1.00 98.12 80 TYR A C 1
ATOM 628 O O . TYR A 1 80 ? -9.675 3.385 2.343 1.00 98.12 80 TYR A O 1
ATOM 636 N N . ALA A 1 81 ? -9.928 2.944 0.164 1.00 97.06 81 ALA A N 1
ATOM 637 C CA . ALA A 1 81 ? -11.198 3.659 0.058 1.00 97.06 81 ALA A CA 1
ATOM 638 C C . ALA A 1 81 ? -12.334 3.011 0.871 1.00 97.06 81 ALA A C 1
ATOM 640 O O . ALA A 1 81 ? -13.211 3.728 1.348 1.00 97.06 81 ALA A O 1
ATOM 641 N N . ARG A 1 82 ? -12.351 1.680 1.028 1.00 96.38 82 ARG A N 1
ATOM 642 C CA . ARG A 1 82 ? -13.332 0.983 1.878 1.00 96.38 82 ARG A CA 1
ATOM 643 C C . ARG A 1 82 ? -13.006 1.146 3.356 1.00 96.38 82 ARG A C 1
ATOM 645 O O . ARG A 1 82 ? -13.908 1.491 4.111 1.00 96.38 82 ARG A O 1
ATOM 652 N N . ILE A 1 83 ? -11.736 1.025 3.735 1.00 96.75 83 ILE A N 1
ATOM 653 C CA . ILE A 1 83 ? -11.271 1.239 5.111 1.00 96.75 83 ILE A CA 1
ATOM 654 C C . ILE A 1 83 ? -11.615 2.657 5.579 1.00 96.75 83 ILE A C 1
ATOM 656 O O . ILE A 1 83 ? -12.214 2.818 6.633 1.00 96.75 83 ILE A O 1
ATOM 660 N N . ARG A 1 84 ? -11.370 3.687 4.756 1.00 94.94 84 ARG A N 1
ATOM 661 C CA . ARG A 1 84 ? -11.745 5.084 5.068 1.00 94.94 84 ARG A CA 1
ATOM 662 C C . ARG A 1 84 ? -13.235 5.307 5.317 1.00 94.94 84 ARG A C 1
ATOM 664 O O . ARG A 1 84 ? -13.587 6.297 5.934 1.00 94.94 84 ARG A O 1
ATOM 671 N N . LYS A 1 85 ? -14.117 4.441 4.812 1.00 94.06 85 LYS A N 1
ATOM 672 C CA . LYS A 1 85 ? -15.565 4.530 5.073 1.00 94.06 85 LYS A CA 1
ATOM 673 C C . LYS A 1 85 ? -15.968 3.881 6.400 1.00 94.06 85 LYS A C 1
ATOM 675 O O . LYS A 1 85 ? -17.132 3.966 6.775 1.00 94.06 85 LYS A O 1
ATOM 680 N N . GLN A 1 86 ? -15.044 3.177 7.050 1.00 90.88 86 GLN A N 1
ATOM 681 C CA . GLN A 1 86 ? -15.268 2.402 8.272 1.00 90.88 86 GLN A CA 1
ATOM 682 C C . GLN A 1 86 ? -14.524 2.976 9.488 1.00 90.88 86 GLN A C 1
ATOM 684 O O . GLN A 1 86 ? -14.604 2.394 10.573 1.00 90.88 86 GLN A O 1
ATOM 689 N N . ILE A 1 87 ? -13.804 4.083 9.294 1.00 88.69 87 ILE A N 1
ATOM 690 C CA . ILE A 1 87 ? -13.117 4.877 10.316 1.00 88.69 87 ILE A CA 1
ATOM 691 C C . ILE A 1 87 ? -13.882 6.190 10.465 1.00 88.69 87 ILE A C 1
ATOM 693 O O . ILE A 1 87 ? -14.102 6.606 11.621 1.00 88.69 87 ILE A O 1
#

pLDDT: mean 91.21, std 9.03, range [54.03, 98.62]

Secondary structure (DSSP, 8-state):
--HHHHHHHHHHHHHHHHHHHHHHHGGG--HHHHHHHHHHHHHHHHHHHHHHHHHHTTT---HHHHHHHHHHHHHHHHHHHHHTT--

Sequence (87 aa):
MSKGLFNLDTLVEGLQQQRDEIKVQLHLAKAEARDEWAETEKKLEQLKTKASRIREEAGAASSDVIEAAKRVAEEIKRGYARIRKQI